Protein AF-A0A9N6YVR5-F1 (afdb_monomer_lite)

Structure (mmCIF, N/CA/C/O backbone):
data_AF-A0A9N6YVR5-F1
#
_entry.id   AF-A0A9N6YVR5-F1
#
loop_
_atom_site.group_PDB
_atom_site.id
_atom_site.type_symbol
_atom_site.label_atom_id
_atom_site.label_alt_id
_atom_site.label_comp_id
_atom_site.label_asym_id
_atom_site.label_entity_id
_atom_site.label_seq_id
_atom_site.pdbx_PDB_ins_code
_atom_site.Cartn_x
_atom_site.Cartn_y
_atom_site.Cartn_z
_atom_site.occupancy
_atom_site.B_iso_or_equiv
_atom_site.auth_seq_id
_atom_site.auth_comp_id
_atom_site.auth_asym_id
_atom_site.auth_atom_id
_atom_site.pdbx_PDB_model_num
ATOM 1 N N . MET A 1 1 ? -8.120 -10.374 0.239 1.00 58.66 1 MET A N 1
ATOM 2 C CA . MET A 1 1 ? -8.016 -9.051 0.865 1.00 58.66 1 MET A CA 1
ATOM 3 C C . MET A 1 1 ? -8.761 -8.114 -0.050 1.00 58.66 1 MET A C 1
ATOM 5 O O . MET A 1 1 ? -8.420 -8.050 -1.226 1.00 58.66 1 MET A O 1
ATOM 9 N N . ASP A 1 2 ? -9.859 -7.573 0.448 1.00 71.81 2 ASP A N 1
ATOM 10 C CA . ASP A 1 2 ? -10.658 -6.522 -0.172 1.00 71.81 2 ASP A CA 1
ATOM 11 C C . ASP A 1 2 ? -10.374 -5.201 0.556 1.00 71.81 2 ASP A C 1
ATOM 13 O O . ASP A 1 2 ? -9.601 -5.167 1.519 1.00 71.81 2 ASP A O 1
ATOM 17 N N . LEU A 1 3 ? -10.919 -4.106 0.038 1.00 79.56 3 LEU A N 1
ATOM 18 C CA . LEU A 1 3 ? -10.740 -2.788 0.641 1.00 79.56 3 LEU A CA 1
ATOM 19 C C . LEU A 1 3 ? -11.657 -2.555 1.820 1.00 79.56 3 LEU A C 1
ATOM 21 O O . LEU A 1 3 ? -11.252 -1.837 2.718 1.00 79.56 3 LEU A O 1
ATOM 25 N N . ASP A 1 4 ? -12.811 -3.214 1.855 1.00 80.00 4 ASP A N 1
ATOM 26 C CA . ASP A 1 4 ? -13.712 -3.170 3.004 1.00 80.00 4 ASP A CA 1
ATOM 27 C C . ASP A 1 4 ? -12.967 -3.610 4.276 1.00 80.00 4 ASP A C 1
ATOM 29 O O . ASP A 1 4 ? -12.973 -2.909 5.282 1.00 80.00 4 ASP A O 1
ATOM 33 N N . GLY A 1 5 ? -12.201 -4.708 4.208 1.00 81.69 5 GLY A N 1
ATOM 34 C CA . GLY A 1 5 ? -11.370 -5.136 5.334 1.00 81.69 5 GLY A CA 1
ATOM 35 C C . GLY A 1 5 ? -10.198 -4.196 5.645 1.00 81.69 5 GLY A C 1
ATOM 36 O O . GLY A 1 5 ? -9.762 -4.137 6.791 1.00 81.69 5 GLY A O 1
ATOM 37 N N . LEU A 1 6 ? -9.664 -3.474 4.653 1.00 82.12 6 LEU A N 1
ATOM 38 C CA . LEU A 1 6 ? -8.631 -2.459 4.888 1.00 82.12 6 LEU A CA 1
ATOM 39 C C . LEU A 1 6 ? -9.225 -1.227 5.584 1.00 82.12 6 LEU A C 1
ATOM 41 O O . LEU A 1 6 ? -8.628 -0.727 6.531 1.00 82.12 6 LEU A O 1
ATOM 45 N N . ASP A 1 7 ? -10.393 -0.772 5.143 1.00 85.50 7 ASP A N 1
ATOM 46 C CA . ASP A 1 7 ? -11.106 0.373 5.703 1.00 85.50 7 ASP A CA 1
ATOM 47 C C . ASP A 1 7 ? -11.531 0.111 7.154 1.00 85.50 7 ASP A C 1
ATOM 49 O O . ASP A 1 7 ? -11.267 0.928 8.035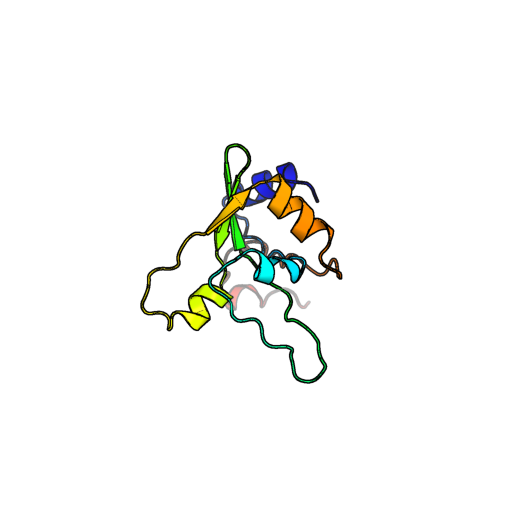 1.00 85.50 7 ASP A O 1
ATOM 53 N N . ASP A 1 8 ? -12.061 -1.079 7.450 1.00 84.50 8 ASP A N 1
ATOM 54 C CA . ASP A 1 8 ? -12.385 -1.499 8.821 1.00 84.50 8 ASP A CA 1
ATOM 55 C C . ASP A 1 8 ? -11.172 -1.388 9.767 1.00 84.50 8 ASP A C 1
ATOM 57 O O . ASP A 1 8 ? -11.282 -0.977 10.927 1.00 84.50 8 ASP A O 1
ATOM 61 N N . ILE A 1 9 ? -9.988 -1.745 9.267 1.00 82.12 9 ILE A N 1
ATOM 62 C CA . ILE A 1 9 ? -8.732 -1.704 10.021 1.00 82.12 9 ILE A CA 1
ATOM 63 C C . ILE A 1 9 ? -8.275 -0.265 10.252 1.00 82.12 9 ILE A C 1
ATOM 65 O O . ILE A 1 9 ? -7.902 0.077 11.373 1.00 82.12 9 ILE A O 1
ATOM 69 N N . LEU A 1 10 ? -8.319 0.576 9.216 1.00 85.19 10 LEU A N 1
ATOM 70 C CA . LEU A 1 10 ? -7.919 1.983 9.302 1.00 85.19 10 LEU A CA 1
ATOM 71 C C . LEU A 1 10 ? -8.828 2.783 10.244 1.00 85.19 10 LEU A C 1
ATOM 73 O O . LEU A 1 10 ? -8.363 3.703 10.913 1.00 85.19 10 LEU A O 1
ATOM 77 N N . ASN A 1 11 ? -10.097 2.388 10.360 1.00 85.88 11 ASN A N 1
ATOM 78 C CA . ASN A 1 11 ? -11.067 3.007 11.264 1.00 85.88 11 ASN A CA 1
ATOM 79 C C . ASN A 1 11 ? -11.066 2.414 12.690 1.00 85.88 11 ASN A C 1
ATOM 81 O O . ASN A 1 11 ? -11.845 2.848 13.543 1.00 85.88 11 ASN A O 1
ATOM 85 N N . THR A 1 12 ? -10.202 1.439 12.990 1.00 85.38 12 THR A N 1
ATOM 86 C CA . THR A 1 12 ? -10.071 0.870 14.338 1.00 85.38 12 THR A CA 1
ATOM 87 C C . THR A 1 12 ? -9.021 1.643 15.143 1.00 85.38 12 THR A C 1
ATOM 89 O O . THR A 1 12 ? -7.826 1.476 14.931 1.00 85.38 12 THR A O 1
ATOM 92 N N . GLU A 1 13 ? -9.444 2.436 16.137 1.00 79.44 13 GLU A N 1
ATOM 93 C CA . GLU A 1 13 ? -8.547 3.301 16.939 1.00 79.44 13 GLU A CA 1
ATOM 94 C C . GLU A 1 13 ? -7.390 2.563 17.639 1.00 79.44 13 GLU A C 1
ATOM 96 O O . GLU A 1 13 ? -6.344 3.150 17.912 1.00 79.44 13 GLU A O 1
ATOM 101 N N . THR A 1 14 ? -7.569 1.282 17.966 1.00 78.69 14 THR A N 1
ATOM 102 C CA . THR A 1 14 ? -6.559 0.464 18.656 1.00 78.69 14 THR A CA 1
ATOM 103 C C . THR A 1 14 ? -5.649 -0.312 17.705 1.00 78.69 14 THR A C 1
ATOM 105 O O . THR A 1 14 ? -4.748 -1.015 18.165 1.00 78.69 14 THR A O 1
ATOM 108 N N . ALA A 1 15 ? -5.903 -0.250 16.397 1.00 74.25 15 ALA A N 1
ATOM 109 C CA . ALA A 1 15 ? -5.115 -0.956 15.402 1.00 74.25 15 ALA A CA 1
ATOM 110 C C . ALA A 1 15 ? -3.883 -0.135 15.004 1.00 74.25 15 ALA A C 1
ATOM 112 O O . ALA A 1 15 ? -3.915 1.091 14.916 1.00 74.25 15 ALA A O 1
ATOM 113 N N . SER A 1 16 ? -2.780 -0.831 14.736 1.00 78.44 16 SER A N 1
ATOM 114 C CA . SER A 1 16 ? -1.634 -0.220 14.060 1.00 78.44 16 SER A CA 1
ATOM 115 C C . SER A 1 16 ? -1.949 -0.021 12.576 1.00 78.44 16 SER A C 1
ATOM 117 O O . SER A 1 16 ? -2.648 -0.846 11.982 1.00 78.44 16 SER A O 1
ATOM 119 N N . LEU A 1 17 ? -1.373 1.018 11.959 1.00 85.06 17 LEU A N 1
ATOM 120 C CA . LEU A 1 17 ? -1.474 1.207 10.511 1.00 85.06 17 LEU A CA 1
ATOM 121 C C . LEU A 1 17 ? -0.884 -0.003 9.761 1.00 85.06 17 LEU A C 1
ATOM 123 O O . LEU A 1 17 ? 0.184 -0.502 10.139 1.00 85.06 17 LEU A O 1
ATOM 127 N N . PRO A 1 18 ? -1.557 -0.487 8.704 1.00 84.38 18 PRO A N 1
ATOM 128 C CA . PRO A 1 18 ? -1.112 -1.659 7.972 1.00 84.38 18 PRO A CA 1
ATOM 129 C C . PRO A 1 18 ? 0.108 -1.346 7.099 1.00 84.38 18 PRO A C 1
ATOM 131 O O . PRO A 1 18 ? 0.214 -0.278 6.506 1.00 84.38 18 PRO A O 1
ATOM 134 N N . LEU A 1 19 ? 1.004 -2.324 6.961 1.00 86.94 19 LEU A N 1
ATOM 135 C CA . LEU A 1 19 ? 2.044 -2.329 5.930 1.00 86.94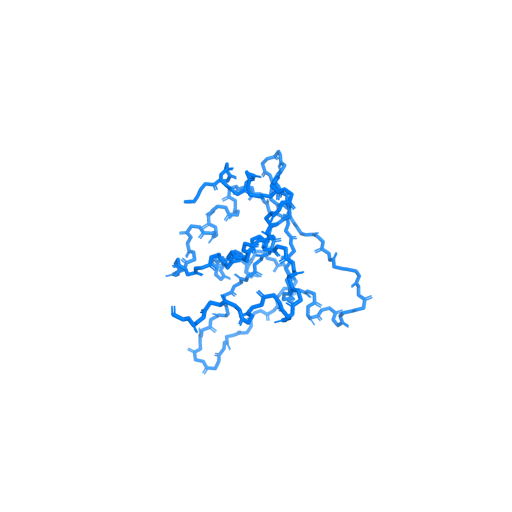 19 LEU A CA 1
ATOM 136 C C . LEU A 1 19 ? 1.576 -3.191 4.756 1.00 86.94 19 LEU A C 1
ATOM 138 O O . LEU A 1 19 ? 1.164 -4.341 4.952 1.00 86.94 19 LEU A O 1
ATOM 142 N N . VAL A 1 20 ? 1.633 -2.640 3.545 1.00 86.56 20 VAL A N 1
ATOM 143 C CA . VAL A 1 20 ? 1.140 -3.278 2.322 1.00 86.56 20 VAL A CA 1
ATOM 144 C C . VAL A 1 20 ? 2.249 -3.385 1.280 1.00 86.56 20 VAL A C 1
ATOM 146 O O . VAL A 1 20 ? 2.781 -2.380 0.821 1.00 86.56 20 VAL A O 1
ATOM 149 N N . GLU A 1 21 ? 2.560 -4.616 0.871 1.00 87.00 21 GLU A N 1
ATOM 150 C CA . GLU A 1 21 ? 3.456 -4.902 -0.254 1.00 87.00 21 GLU A CA 1
ATOM 151 C C . GLU A 1 21 ? 2.706 -4.801 -1.593 1.00 87.00 21 GLU A C 1
ATOM 153 O O . GLU A 1 21 ? 1.610 -5.351 -1.744 1.00 87.00 21 GLU A O 1
ATOM 158 N N . LEU A 1 22 ? 3.305 -4.139 -2.585 1.00 87.25 22 LEU A N 1
ATOM 159 C CA . LEU A 1 22 ? 2.761 -4.005 -3.940 1.00 87.25 22 LEU A CA 1
ATOM 160 C C . LEU A 1 22 ? 3.614 -4.724 -4.998 1.00 87.25 22 LEU A C 1
ATOM 162 O O . LEU A 1 22 ? 4.792 -5.006 -4.807 1.00 87.25 22 LEU A O 1
ATOM 166 N N . ASP A 1 23 ? 3.022 -4.985 -6.168 1.00 87.50 23 ASP A N 1
ATOM 167 C CA . ASP A 1 23 ? 3.761 -5.352 -7.386 1.00 87.50 23 ASP A CA 1
ATOM 168 C C . ASP A 1 23 ? 4.795 -4.248 -7.735 1.00 87.50 23 ASP A C 1
ATOM 170 O O . ASP A 1 23 ? 4.411 -3.074 -7.806 1.00 87.50 23 ASP A O 1
ATOM 174 N N . PRO A 1 24 ? 6.072 -4.588 -8.024 1.00 85.38 24 PRO A N 1
ATOM 175 C CA . PRO A 1 24 ? 7.120 -3.629 -8.401 1.00 85.38 24 PRO A CA 1
ATOM 176 C C . PRO A 1 24 ? 6.786 -2.720 -9.592 1.00 85.38 24 PRO A C 1
ATOM 178 O O . PRO A 1 24 ? 7.409 -1.674 -9.769 1.00 85.38 24 PRO A O 1
ATOM 181 N N . LYS A 1 25 ? 5.767 -3.055 -10.395 1.00 86.88 25 LYS A N 1
ATOM 182 C CA . LYS A 1 25 ? 5.181 -2.141 -11.392 1.00 86.88 25 LYS A CA 1
ATOM 183 C C . LYS A 1 25 ? 4.687 -0.826 -10.798 1.00 86.88 25 LYS A C 1
ATOM 185 O O . LYS A 1 25 ? 4.494 0.112 -11.568 1.00 86.88 25 LYS A O 1
ATOM 190 N N . TYR A 1 26 ? 4.476 -0.759 -9.485 1.00 87.38 26 TYR A N 1
ATOM 191 C CA . TYR A 1 26 ? 4.256 0.478 -8.747 1.00 87.38 26 TYR A CA 1
ATOM 192 C C . TYR A 1 26 ? 5.292 1.546 -9.107 1.00 87.38 26 TYR A C 1
ATOM 194 O O . TYR A 1 26 ? 4.912 2.647 -9.485 1.00 87.38 26 TYR A O 1
ATOM 202 N N . PHE A 1 27 ? 6.582 1.207 -9.124 1.00 84.25 27 PHE A N 1
ATOM 203 C CA . PHE A 1 27 ? 7.615 2.199 -9.410 1.00 84.25 27 PHE A CA 1
ATOM 204 C C . PHE A 1 27 ? 7.561 2.745 -10.840 1.00 84.25 27 PHE A C 1
ATOM 206 O O . PHE A 1 27 ? 7.995 3.854 -11.092 1.00 84.25 27 PHE A O 1
ATOM 213 N N . GLY A 1 28 ? 6.994 1.992 -11.789 1.00 79.81 28 GLY A N 1
ATOM 214 C CA . GLY A 1 28 ? 6.746 2.488 -13.147 1.00 79.81 28 GLY A CA 1
ATOM 215 C C . GLY A 1 28 ? 5.478 3.342 -13.278 1.00 79.81 28 GLY A C 1
ATOM 216 O O . GLY A 1 28 ? 5.101 3.698 -14.394 1.00 79.81 28 GLY A O 1
ATOM 217 N N . LYS A 1 29 ? 4.752 3.576 -12.180 1.00 76.56 29 LYS A N 1
ATOM 218 C CA . LYS A 1 29 ? 3.551 4.424 -12.114 1.00 76.56 29 LYS A CA 1
ATOM 219 C C . LYS A 1 29 ? 3.785 5.753 -11.410 1.00 76.56 29 LYS A C 1
ATOM 221 O O . LYS A 1 29 ? 2.919 6.613 -11.517 1.00 76.56 29 LYS A O 1
ATOM 226 N N . ILE A 1 30 ? 4.905 5.874 -10.716 1.00 75.31 30 ILE A N 1
ATOM 227 C CA . ILE A 1 30 ? 5.305 7.027 -9.927 1.00 75.31 30 ILE A CA 1
ATOM 228 C C . ILE A 1 30 ? 6.495 7.642 -10.664 1.00 75.31 30 ILE A C 1
ATOM 230 O O . ILE A 1 30 ? 7.483 6.952 -10.916 1.00 75.31 30 ILE A O 1
ATOM 234 N N . ASP A 1 31 ? 6.368 8.898 -11.083 1.00 67.94 31 ASP A N 1
ATOM 235 C CA . ASP A 1 31 ? 7.363 9.570 -11.932 1.00 67.94 31 ASP A CA 1
ATOM 236 C C . ASP A 1 31 ? 8.629 9.958 -11.139 1.00 67.94 31 ASP A C 1
ATOM 238 O O . ASP A 1 31 ? 9.662 10.299 -11.715 1.00 67.94 31 ASP A O 1
ATOM 242 N N . GLU A 1 32 ? 8.561 9.879 -9.812 1.00 68.12 32 GLU A N 1
ATOM 243 C CA . GLU A 1 32 ? 9.593 10.266 -8.857 1.00 68.12 32 GLU A CA 1
ATOM 244 C C . GLU A 1 32 ? 10.726 9.231 -8.718 1.00 68.12 32 GLU A C 1
ATOM 246 O O . GLU A 1 32 ? 11.782 9.550 -8.169 1.00 68.12 32 GLU A O 1
ATOM 251 N N . TYR A 1 33 ? 10.553 8.006 -9.231 1.00 73.19 33 TYR A N 1
ATOM 252 C CA . TYR A 1 33 ? 11.548 6.937 -9.093 1.00 73.19 33 TYR A CA 1
ATOM 253 C C . TYR A 1 33 ? 12.362 6.683 -10.367 1.00 73.19 33 TYR A C 1
ATOM 255 O O . TYR A 1 33 ? 11.828 6.292 -11.404 1.00 73.19 33 TYR A O 1
ATOM 263 N N . ASP A 1 34 ? 13.692 6.757 -10.247 1.00 72.75 34 ASP A N 1
ATOM 264 C CA . ASP A 1 34 ? 14.625 6.148 -11.205 1.00 72.75 34 ASP A CA 1
ATOM 265 C C . ASP A 1 34 ? 15.020 4.742 -10.723 1.00 72.75 34 ASP A C 1
ATOM 267 O O . ASP A 1 34 ? 15.946 4.552 -9.929 1.00 72.75 34 ASP A O 1
ATOM 271 N N . VAL A 1 35 ? 14.253 3.736 -11.150 1.00 71.44 35 VAL A N 1
ATOM 272 C CA . VAL A 1 35 ? 14.402 2.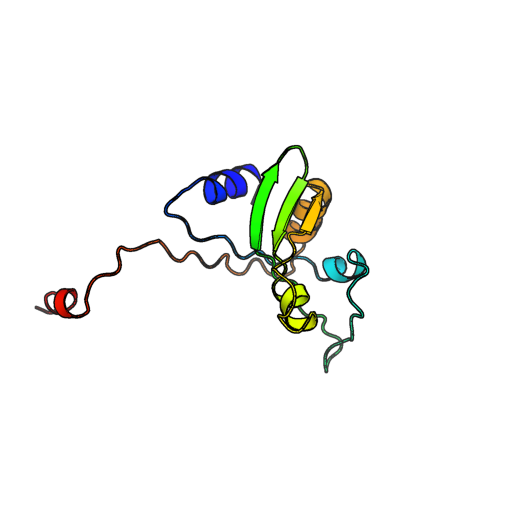354 -10.674 1.00 71.44 35 VAL A CA 1
ATOM 273 C C . VAL A 1 35 ? 15.638 1.706 -11.279 1.00 71.44 35 VAL A C 1
ATOM 275 O O . VAL A 1 35 ? 15.658 1.329 -12.453 1.00 71.44 35 VAL A O 1
ATOM 278 N N . GLN A 1 36 ? 16.645 1.461 -10.445 1.00 69.31 36 GLN A N 1
ATOM 279 C CA . GLN A 1 36 ? 17.783 0.637 -10.832 1.00 69.31 36 GLN A CA 1
ATOM 280 C C . GLN A 1 36 ? 17.542 -0.829 -10.484 1.00 69.31 36 GLN A C 1
ATOM 282 O O . GLN A 1 36 ? 17.000 -1.176 -9.437 1.00 69.31 36 GLN A O 1
ATOM 287 N N . SER A 1 37 ? 17.960 -1.717 -11.383 1.00 66.19 37 SER A N 1
ATOM 288 C CA . SER A 1 37 ? 17.962 -3.148 -11.096 1.00 66.19 37 SER A CA 1
ATOM 289 C C . SER A 1 37 ? 18.956 -3.442 -9.973 1.00 66.19 37 SER A C 1
ATOM 291 O O . SER A 1 37 ? 20.117 -3.041 -10.062 1.00 66.19 37 SER A O 1
ATOM 293 N N . GLY A 1 38 ? 18.522 -4.171 -8.943 1.00 65.31 38 GLY A N 1
ATOM 294 C CA . GLY A 1 38 ? 19.405 -4.633 -7.877 1.00 65.31 38 GLY A CA 1
ATOM 295 C C . GLY A 1 38 ? 20.519 -5.541 -8.406 1.00 65.31 38 GLY A C 1
ATOM 296 O O . GLY A 1 38 ? 20.524 -5.943 -9.572 1.00 65.31 38 GLY A O 1
ATOM 297 N N . GLN A 1 39 ? 21.452 -5.928 -7.530 1.00 54.16 39 GLN A N 1
ATOM 298 C CA . GLN A 1 39 ? 22.702 -6.635 -7.872 1.00 54.16 39 GLN A CA 1
ATOM 299 C C . GLN A 1 39 ? 22.517 -7.968 -8.645 1.00 54.16 39 GLN A C 1
ATOM 301 O O . GLN A 1 39 ? 23.484 -8.522 -9.162 1.00 54.16 39 GLN A O 1
ATOM 306 N N . PHE A 1 40 ? 21.277 -8.453 -8.780 1.00 65.88 40 PHE A N 1
ATOM 307 C CA . PHE A 1 40 ? 20.893 -9.658 -9.522 1.00 65.88 40 PHE A CA 1
ATOM 308 C C . PHE A 1 40 ? 19.705 -9.462 -10.484 1.00 65.88 40 PHE A C 1
ATOM 310 O O . PHE A 1 40 ? 19.053 -10.435 -10.853 1.00 65.88 40 PHE A O 1
ATOM 317 N N . GLY A 1 41 ? 19.383 -8.226 -10.878 1.00 60.72 41 GLY A N 1
ATOM 318 C CA . GLY A 1 41 ? 18.214 -7.945 -11.724 1.00 60.72 41 GLY A CA 1
ATOM 319 C C . GLY A 1 41 ? 16.875 -7.954 -10.978 1.00 60.72 41 GLY A C 1
ATOM 320 O O . GLY A 1 41 ? 15.831 -7.844 -11.612 1.00 60.72 41 GLY A O 1
ATOM 321 N N . ALA A 1 42 ? 16.894 -8.102 -9.649 1.00 60.00 42 ALA A N 1
ATOM 322 C CA . ALA A 1 42 ? 15.700 -8.026 -8.816 1.00 60.00 42 ALA A CA 1
ATOM 323 C C . ALA A 1 42 ? 15.321 -6.560 -8.568 1.00 60.00 42 ALA A C 1
ATOM 325 O O . ALA A 1 42 ? 16.188 -5.739 -8.263 1.00 60.00 42 ALA A O 1
ATOM 326 N N . SER A 1 43 ? 14.034 -6.249 -8.697 1.00 66.62 43 SER A N 1
ATOM 327 C CA . SER A 1 43 ? 13.465 -4.995 -8.205 1.00 66.62 43 SER A CA 1
ATOM 328 C C . SER A 1 43 ? 13.109 -5.148 -6.731 1.00 66.62 43 SER A C 1
ATOM 330 O O . SER A 1 43 ? 12.675 -6.222 -6.308 1.00 66.62 43 SER A O 1
ATOM 332 N N . GLU A 1 44 ? 13.282 -4.074 -5.964 1.00 75.06 44 GLU A N 1
ATOM 333 C CA . GLU A 1 44 ? 12.783 -4.010 -4.590 1.00 75.06 44 GLU A CA 1
ATOM 334 C C . GLU A 1 44 ? 11.259 -4.201 -4.561 1.00 75.06 44 GLU A C 1
ATOM 336 O O . GLU A 1 44 ? 10.569 -3.967 -5.556 1.00 75.06 44 GLU A O 1
ATOM 341 N N . THR A 1 45 ? 10.724 -4.672 -3.436 1.00 81.56 45 THR A N 1
ATOM 342 C CA . THR A 1 45 ? 9.269 -4.765 -3.243 1.00 81.56 45 THR A CA 1
ATOM 343 C C . THR A 1 45 ? 8.783 -3.456 -2.623 1.00 81.56 45 THR A C 1
ATOM 345 O O . THR A 1 45 ? 9.219 -3.138 -1.517 1.00 81.56 45 THR A O 1
ATOM 348 N N . PRO A 1 46 ? 7.918 -2.681 -3.302 1.00 85.88 46 PRO A N 1
ATOM 349 C CA . PRO A 1 46 ? 7.346 -1.479 -2.714 1.00 85.88 46 PRO A CA 1
ATOM 350 C C . PRO A 1 46 ? 6.495 -1.829 -1.494 1.00 85.88 46 PRO A C 1
ATOM 352 O O . PRO A 1 46 ? 5.628 -2.701 -1.575 1.00 85.88 46 PRO A O 1
ATOM 355 N N . ILE A 1 47 ? 6.739 -1.127 -0.388 1.00 87.56 47 ILE A N 1
ATOM 356 C CA . ILE A 1 47 ? 5.986 -1.238 0.861 1.00 87.56 47 ILE A CA 1
ATOM 357 C C . ILE A 1 47 ? 5.360 0.121 1.134 1.00 87.56 47 ILE A C 1
ATOM 359 O O . ILE A 1 47 ? 6.077 1.107 1.269 1.00 87.56 47 ILE A O 1
ATOM 363 N N . LEU A 1 48 ? 4.037 0.153 1.236 1.00 88.56 48 LEU A N 1
ATOM 364 C CA . LEU A 1 48 ? 3.261 1.357 1.505 1.00 88.56 48 LEU A CA 1
ATOM 365 C C . LEU A 1 48 ? 2.520 1.234 2.833 1.00 88.56 48 LEU A C 1
ATOM 367 O O . LEU A 1 48 ? 2.216 0.127 3.284 1.00 88.56 48 LEU A O 1
ATOM 371 N N . ILE A 1 49 ? 2.183 2.378 3.419 1.00 89.88 49 ILE A N 1
ATOM 372 C CA . ILE A 1 49 ? 1.354 2.481 4.619 1.00 89.88 49 ILE A CA 1
ATOM 373 C C . ILE A 1 49 ? 0.047 3.177 4.231 1.00 89.88 49 ILE A C 1
ATOM 375 O O . ILE A 1 49 ? 0.039 4.402 4.113 1.00 89.88 49 ILE A O 1
ATOM 379 N N . PRO A 1 50 ? -1.051 2.445 3.968 1.00 91.19 50 PRO A N 1
ATOM 380 C CA . PRO A 1 50 ? -2.360 3.054 3.773 1.00 91.19 50 PRO A CA 1
ATOM 381 C C . PRO A 1 50 ? -2.779 3.837 5.016 1.00 91.19 50 PRO A C 1
ATOM 383 O O . PRO A 1 50 ? -2.593 3.367 6.138 1.00 91.19 50 PRO A O 1
ATOM 386 N N . ILE A 1 51 ? -3.343 5.019 4.798 1.00 91.19 51 ILE A N 1
ATOM 387 C CA . ILE A 1 51 ? -3.810 5.923 5.855 1.00 91.19 51 ILE A CA 1
ATOM 388 C C . ILE A 1 51 ? -5.329 6.025 5.804 1.00 91.19 51 ILE A C 1
ATOM 390 O O . ILE A 1 51 ? -5.981 6.017 6.843 1.00 91.19 51 ILE A O 1
ATOM 394 N N . GLN A 1 52 ? -5.892 6.089 4.596 1.00 91.38 52 GLN A N 1
ATOM 395 C CA . GLN A 1 52 ? -7.323 6.273 4.411 1.00 91.38 52 GLN A CA 1
ATOM 396 C C . GLN A 1 52 ? -7.792 5.711 3.067 1.00 91.38 52 GLN A C 1
ATOM 398 O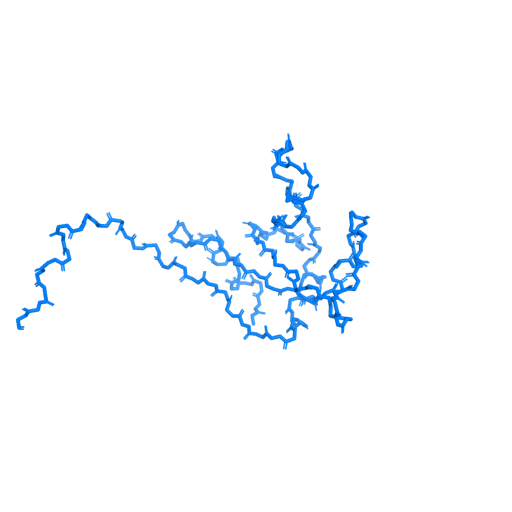 O . GLN A 1 52 ? -7.048 5.710 2.082 1.00 91.38 52 GLN A O 1
ATOM 403 N N . VAL A 1 53 ? -9.043 5.260 3.027 1.00 89.38 53 VAL A N 1
ATOM 404 C CA . VAL A 1 53 ? -9.774 4.949 1.796 1.00 89.38 53 VAL A CA 1
ATOM 405 C C . VAL A 1 53 ? -10.931 5.944 1.689 1.00 89.38 53 VAL A C 1
ATOM 407 O O . VAL A 1 53 ? -11.719 6.085 2.618 1.00 89.38 53 VAL A O 1
ATOM 410 N N . GLU A 1 54 ? -11.012 6.674 0.581 1.00 89.25 54 GLU A N 1
ATOM 411 C CA . GLU A 1 54 ? -12.086 7.638 0.295 1.00 89.25 54 GLU A CA 1
ATOM 412 C C . GLU A 1 54 ? -12.532 7.459 -1.154 1.00 89.25 54 GLU A C 1
ATOM 414 O O . GLU A 1 54 ? -11.674 7.238 -1.990 1.00 89.25 54 GLU A O 1
ATOM 419 N N . ASP A 1 55 ? -13.826 7.574 -1.472 1.00 84.38 55 ASP A N 1
ATOM 420 C CA . ASP A 1 55 ? -14.378 7.758 -2.832 1.00 84.38 55 ASP A CA 1
ATOM 421 C C . ASP A 1 55 ? -13.484 7.283 -4.018 1.00 84.38 55 ASP A C 1
ATOM 423 O O . ASP A 1 55 ? -12.975 8.090 -4.801 1.00 84.38 55 ASP A O 1
ATOM 427 N N . ASP A 1 56 ? -13.298 5.964 -4.173 1.00 88.25 56 ASP A N 1
ATOM 428 C CA . ASP A 1 56 ? -12.498 5.309 -5.232 1.00 88.25 56 ASP A CA 1
ATOM 429 C C . ASP A 1 56 ? -10.978 5.627 -5.241 1.00 88.25 56 ASP A C 1
ATOM 431 O O . ASP A 1 56 ? -10.280 5.384 -6.242 1.00 88.25 56 ASP A O 1
ATOM 435 N N . ILE A 1 57 ? -10.421 6.130 -4.139 1.00 92.50 57 ILE A N 1
ATOM 436 C CA . ILE A 1 57 ? -8.994 6.405 -3.933 1.00 92.50 57 ILE A CA 1
ATOM 437 C C . ILE A 1 57 ? -8.470 5.818 -2.616 1.00 92.50 57 ILE A C 1
ATOM 439 O O . ILE A 1 57 ? -9.168 5.690 -1.614 1.00 92.50 57 ILE A O 1
ATOM 443 N N . VAL A 1 58 ? -7.186 5.469 -2.623 1.00 91.44 58 VAL A N 1
ATOM 444 C CA . VAL A 1 58 ? -6.431 5.067 -1.435 1.00 91.44 58 VAL A CA 1
ATOM 445 C C . VAL A 1 58 ? -5.359 6.117 -1.191 1.00 91.44 58 VAL A C 1
ATOM 447 O O . VAL A 1 58 ? -4.515 6.355 -2.062 1.00 91.44 58 VAL A O 1
ATOM 450 N N . ILE A 1 59 ? -5.404 6.728 -0.009 1.00 92.75 59 ILE A N 1
ATOM 451 C CA . ILE A 1 59 ? -4.386 7.641 0.506 1.00 92.75 59 ILE A CA 1
ATOM 452 C C . ILE A 1 59 ? -3.378 6.807 1.290 1.00 92.75 59 ILE A C 1
ATOM 454 O O . ILE A 1 59 ? -3.747 5.990 2.140 1.00 92.75 59 ILE A O 1
ATOM 458 N N . TYR A 1 60 ? -2.098 6.984 0.993 1.00 91.38 60 TYR A N 1
ATOM 459 C CA . TYR A 1 60 ? -1.031 6.208 1.607 1.00 91.38 60 TYR A CA 1
ATOM 460 C C . TYR A 1 60 ? 0.240 7.032 1.771 1.00 91.38 60 TYR A C 1
ATOM 462 O O . TYR A 1 60 ? 0.449 8.043 1.103 1.00 91.38 60 TYR A O 1
ATOM 470 N N . TRP A 1 61 ? 1.122 6.538 2.629 1.00 89.81 61 TRP A N 1
ATOM 471 C CA . TRP A 1 61 ? 2.494 6.998 2.737 1.00 89.81 61 TRP A CA 1
ATOM 472 C C . TRP A 1 61 ? 3.459 5.976 2.131 1.00 89.81 61 TRP A C 1
ATOM 474 O O . TRP A 1 61 ? 3.302 4.766 2.320 1.00 89.81 61 TRP A O 1
ATOM 484 N N . ASP A 1 62 ? 4.452 6.475 1.394 1.00 87.19 62 ASP A N 1
ATOM 485 C CA . ASP A 1 62 ? 5.570 5.705 0.855 1.00 87.19 62 ASP A CA 1
ATOM 486 C C . ASP A 1 62 ? 6.859 6.033 1.635 1.00 87.19 62 ASP A C 1
ATOM 488 O O . ASP A 1 62 ? 7.484 7.074 1.399 1.00 87.19 62 ASP A O 1
ATOM 492 N N . PRO A 1 63 ? 7.298 5.152 2.553 1.00 82.75 63 PRO A N 1
ATOM 493 C CA . PRO A 1 63 ? 8.522 5.364 3.321 1.00 82.75 63 PRO A CA 1
ATOM 494 C C . PRO A 1 63 ? 9.783 5.441 2.453 1.00 82.75 63 PRO A C 1
ATOM 496 O O . PRO A 1 63 ? 10.784 6.024 2.869 1.00 82.75 63 PRO A O 1
ATOM 499 N N . LEU A 1 64 ? 9.772 4.837 1.260 1.00 79.62 64 LEU A N 1
ATOM 500 C CA . LEU A 1 64 ? 10.916 4.873 0.359 1.00 79.62 64 LEU A CA 1
ATOM 501 C C . LEU A 1 64 ? 11.027 6.241 -0.319 1.00 79.62 64 LEU A C 1
ATOM 503 O O . LEU A 1 64 ? 12.138 6.736 -0.487 1.00 79.62 64 LEU A O 1
ATOM 507 N N . ALA A 1 65 ? 9.900 6.858 -0.690 1.00 77.12 65 ALA A N 1
ATOM 508 C CA . ALA A 1 65 ? 9.885 8.218 -1.240 1.00 77.12 65 ALA A CA 1
ATOM 509 C C . ALA A 1 65 ? 10.458 9.209 -0.220 1.00 77.12 65 ALA A C 1
ATOM 511 O O . ALA A 1 65 ? 11.367 9.974 -0.538 1.00 77.12 65 ALA A O 1
ATOM 512 N N . ASP A 1 66 ? 9.992 9.107 1.026 1.00 71.81 66 ASP A N 1
ATOM 513 C CA . ASP A 1 66 ? 10.438 9.945 2.140 1.00 71.81 66 ASP A CA 1
ATOM 514 C C . ASP A 1 66 ? 11.941 9.782 2.434 1.00 71.81 66 ASP A C 1
ATOM 516 O O . ASP A 1 66 ? 12.672 10.758 2.618 1.00 71.81 66 ASP A O 1
ATOM 520 N N . TYR A 1 67 ? 12.445 8.543 2.383 1.00 70.00 67 TYR A N 1
ATOM 521 C CA . TYR A 1 67 ? 13.870 8.259 2.558 1.00 70.00 67 TYR A CA 1
ATOM 522 C C . TYR A 1 67 ? 14.752 8.961 1.512 1.00 70.00 67 TYR A C 1
ATOM 524 O O . TYR A 1 67 ? 15.827 9.467 1.847 1.00 70.00 67 TYR A O 1
ATOM 532 N N . TYR A 1 68 ? 14.318 8.997 0.248 1.00 68.44 68 TYR A N 1
ATOM 533 C CA . TYR A 1 68 ? 15.086 9.616 -0.836 1.00 68.44 68 TYR A CA 1
ATOM 534 C C . TYR A 1 68 ? 14.938 11.141 -0.911 1.00 68.44 68 TYR A C 1
ATOM 536 O O . TYR A 1 68 ? 15.824 11.790 -1.471 1.00 68.44 68 TYR A O 1
ATOM 544 N N . ASP A 1 69 ? 13.918 11.729 -0.279 1.00 66.19 69 ASP A N 1
ATOM 545 C CA . ASP A 1 69 ? 13.749 13.189 -0.177 1.00 66.19 69 ASP A CA 1
ATOM 546 C C . ASP A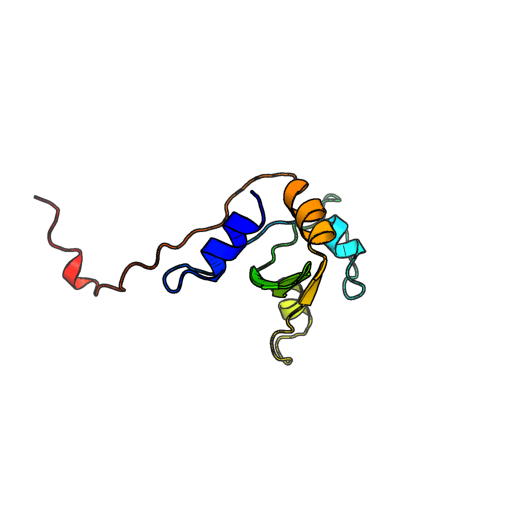 1 69 ? 14.562 13.825 0.981 1.00 66.19 69 ASP A C 1
ATOM 548 O O . ASP A 1 69 ? 14.326 14.949 1.432 1.00 66.19 69 ASP A O 1
ATOM 552 N N . ASN A 1 70 ? 15.576 13.101 1.477 1.00 59.53 70 ASN A N 1
ATOM 553 C CA . ASN A 1 70 ? 16.517 13.516 2.526 1.00 59.53 70 ASN A CA 1
ATOM 554 C C . ASN A 1 70 ? 15.871 13.952 3.860 1.00 59.53 70 ASN A C 1
ATOM 556 O O . ASN A 1 70 ? 16.526 14.636 4.652 1.00 59.53 70 ASN A O 1
ATOM 560 N N . GLY A 1 71 ? 14.621 13.560 4.137 1.00 55.00 71 GLY A N 1
ATOM 561 C CA . GLY A 1 71 ? 13.935 13.814 5.413 1.00 55.00 71 GLY A CA 1
ATOM 562 C C . GLY A 1 71 ? 13.788 15.296 5.785 1.00 55.00 71 GLY A C 1
ATOM 563 O O . GLY A 1 71 ? 13.647 15.626 6.963 1.00 55.00 71 GLY A O 1
ATOM 564 N N . THR A 1 72 ? 13.898 16.203 4.807 1.00 52.50 72 THR A N 1
ATOM 565 C CA . THR A 1 72 ? 13.727 17.654 5.010 1.00 52.50 72 THR A CA 1
ATOM 566 C C . THR A 1 72 ? 12.337 18.163 4.644 1.00 52.50 72 THR A C 1
ATOM 568 O O . THR A 1 72 ? 12.003 19.292 5.004 1.00 52.50 72 THR A O 1
ATOM 571 N N . ALA A 1 73 ? 11.549 17.353 3.941 1.00 58.72 73 ALA A N 1
ATOM 572 C CA . ALA A 1 73 ? 10.148 17.616 3.658 1.00 58.72 73 ALA A CA 1
ATOM 573 C C . ALA A 1 73 ? 9.267 16.889 4.680 1.00 58.72 73 ALA A C 1
ATOM 575 O O . ALA A 1 73 ? 9.650 15.845 5.207 1.00 58.72 73 ALA A O 1
ATOM 576 N N . ASP A 1 74 ? 8.100 17.460 4.977 1.00 61.53 74 ASP A N 1
ATOM 577 C CA . ASP A 1 74 ? 7.063 16.729 5.702 1.00 61.53 74 ASP A CA 1
ATOM 578 C C . ASP A 1 74 ? 6.655 15.490 4.879 1.00 61.53 74 ASP A C 1
ATOM 580 O O . ASP A 1 74 ? 6.638 15.583 3.645 1.00 61.53 74 ASP A O 1
ATOM 584 N N . PRO A 1 75 ? 6.308 14.356 5.520 1.00 64.12 75 PRO A N 1
ATOM 585 C CA . PRO A 1 75 ? 5.881 13.158 4.808 1.00 64.12 75 PRO A CA 1
ATOM 586 C C . PRO A 1 75 ? 4.743 13.500 3.845 1.00 64.12 7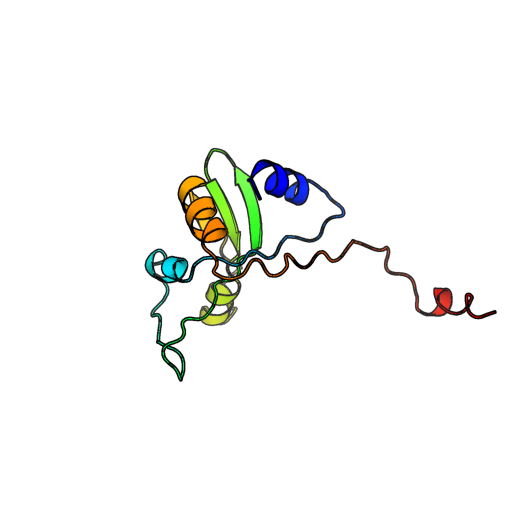5 PRO A C 1
ATOM 588 O O . PRO A 1 75 ? 3.696 14.003 4.260 1.00 64.12 75 PRO A O 1
ATOM 591 N N . VAL A 1 76 ? 4.954 13.255 2.552 1.00 73.31 76 VAL A N 1
ATOM 592 C CA . VAL A 1 76 ? 3.956 13.567 1.528 1.00 73.31 76 VAL A CA 1
ATOM 593 C C . VAL A 1 76 ? 2.988 12.397 1.412 1.00 73.31 76 VAL A C 1
ATOM 595 O O . VAL A 1 76 ? 3.369 11.287 1.038 1.00 73.31 76 VAL A O 1
ATOM 598 N N . GLU A 1 77 ? 1.722 12.656 1.728 1.00 84.69 77 GLU A N 1
ATOM 599 C CA . GLU A 1 77 ? 0.632 11.732 1.433 1.00 84.69 77 GLU A CA 1
ATOM 600 C C . GLU A 1 77 ? 0.464 11.602 -0.083 1.00 84.69 77 GLU A C 1
ATOM 602 O O . GLU A 1 77 ? 0.383 12.588 -0.821 1.00 84.69 77 GLU A O 1
ATOM 607 N N . MET A 1 78 ? 0.414 10.361 -0.552 1.00 88.25 78 MET A N 1
ATOM 608 C CA . MET A 1 78 ? 0.260 10.013 -1.957 1.00 88.25 78 MET A CA 1
ATOM 609 C C . MET A 1 78 ? -1.099 9.358 -2.187 1.00 88.25 78 MET A C 1
ATOM 611 O O . MET A 1 78 ? -1.730 8.839 -1.265 1.00 88.25 78 MET A O 1
ATOM 615 N N . THR A 1 79 ? -1.562 9.373 -3.439 1.00 91.62 79 THR A N 1
ATOM 616 C CA . THR A 1 79 ? -2.873 8.824 -3.800 1.00 91.62 79 THR A CA 1
ATOM 617 C C . THR A 1 79 ? -2.784 7.871 -4.982 1.00 91.62 79 THR A C 1
ATOM 619 O O . THR A 1 79 ? -2.079 8.108 -5.963 1.00 91.62 79 THR A O 1
ATOM 622 N N . LEU A 1 80 ? -3.526 6.770 -4.894 1.00 91.38 80 LEU A N 1
ATOM 623 C CA . LEU A 1 80 ? -3.763 5.847 -5.999 1.00 91.38 80 LEU A CA 1
ATOM 624 C C . LEU A 1 80 ? -5.262 5.644 -6.160 1.00 91.38 80 LEU A C 1
ATOM 626 O O . LEU A 1 80 ? -5.992 5.594 -5.177 1.00 91.38 80 LEU A O 1
ATOM 630 N N . SER A 1 81 ? -5.724 5.444 -7.397 1.00 92.62 81 SER A N 1
ATOM 631 C CA . SER A 1 81 ? -7.093 4.966 -7.582 1.00 92.62 81 SER A CA 1
ATOM 632 C C . SER A 1 81 ? -7.249 3.572 -6.991 1.00 92.62 81 SER A C 1
ATOM 634 O O . SER A 1 81 ? -6.351 2.732 -7.112 1.00 92.62 81 SER A O 1
ATOM 636 N N . GLU A 1 82 ? -8.422 3.304 -6.440 1.00 90.44 82 GLU A N 1
ATOM 637 C CA . GLU A 1 82 ? -8.804 2.042 -5.827 1.00 90.44 82 GLU A CA 1
ATOM 638 C C . GLU A 1 82 ? -8.450 0.840 -6.712 1.00 90.44 82 GLU A C 1
ATOM 640 O O . GLU A 1 82 ? -7.739 -0.092 -6.329 1.00 90.44 82 GLU A O 1
ATOM 645 N N . THR A 1 83 ? -8.875 0.918 -7.974 1.00 90.56 83 THR A N 1
ATOM 646 C CA . THR A 1 83 ? -8.625 -0.119 -8.977 1.00 90.56 83 THR A CA 1
ATOM 647 C C . THR A 1 83 ? -7.129 -0.335 -9.214 1.00 90.56 83 THR A C 1
ATOM 649 O O . THR A 1 83 ? -6.682 -1.459 -9.461 1.00 90.56 83 THR A O 1
ATOM 652 N N . THR A 1 84 ? -6.331 0.735 -9.188 1.00 90.62 84 THR A N 1
ATOM 653 C CA . THR A 1 84 ? -4.880 0.632 -9.369 1.00 90.62 84 THR A CA 1
ATOM 654 C C . THR A 1 84 ? -4.227 0.008 -8.148 1.00 90.62 84 THR A C 1
ATOM 656 O O . THR A 1 84 ? -3.421 -0.907 -8.325 1.00 90.62 84 THR A O 1
ATOM 659 N N . PHE A 1 85 ? -4.611 0.446 -6.950 1.00 90.44 85 PHE A N 1
ATOM 660 C CA . PHE A 1 85 ? -4.121 -0.094 -5.689 1.00 90.44 85 PHE A CA 1
ATOM 661 C C . PHE A 1 85 ? -4.415 -1.594 -5.583 1.00 90.44 85 PHE A C 1
ATOM 663 O O . PHE A 1 85 ? -3.484 -2.391 -5.486 1.00 90.44 85 PHE A O 1
ATOM 670 N N . LEU A 1 86 ? -5.673 -2.012 -5.757 1.00 88.75 86 LEU A N 1
ATOM 671 C CA . LEU A 1 86 ? -6.070 -3.426 -5.740 1.00 88.75 86 LEU A CA 1
ATOM 672 C C . LEU A 1 86 ? -5.314 -4.265 -6.771 1.00 88.75 86 LEU A C 1
ATOM 674 O O . LEU A 1 86 ? -4.893 -5.391 -6.492 1.00 88.75 86 LEU A O 1
ATOM 678 N N . ARG A 1 87 ? -5.119 -3.736 -7.983 1.00 88.75 87 ARG A N 1
ATOM 679 C CA . ARG A 1 87 ? -4.377 -4.439 -9.036 1.00 88.75 87 ARG A CA 1
ATOM 680 C C . ARG A 1 87 ? -2.911 -4.646 -8.661 1.00 88.75 87 ARG A C 1
ATOM 682 O O . ARG A 1 87 ? -2.356 -5.674 -9.036 1.00 88.75 87 ARG A O 1
ATOM 689 N N . LEU A 1 88 ? -2.281 -3.675 -8.005 1.00 88.62 88 LEU A N 1
ATOM 690 C CA . LEU A 1 88 ? -0.890 -3.777 -7.563 1.00 88.62 88 LEU A CA 1
ATOM 691 C C . LEU A 1 88 ? -0.772 -4.688 -6.337 1.00 88.62 88 LEU A C 1
ATOM 693 O O . LEU A 1 88 ? 0.093 -5.557 -6.312 1.00 88.62 88 LEU A O 1
ATOM 697 N N . TRP A 1 89 ? -1.685 -4.552 -5.377 1.00 86.69 89 TRP A N 1
ATOM 698 C CA . TRP A 1 89 ? -1.690 -5.315 -4.132 1.00 86.69 89 TRP A CA 1
ATOM 699 C C . TRP A 1 89 ? -1.965 -6.804 -4.362 1.00 86.69 89 TRP A C 1
ATOM 701 O O . TRP A 1 89 ? -1.240 -7.665 -3.875 1.00 86.69 89 TRP A O 1
ATOM 711 N N . SER A 1 90 ? -2.953 -7.134 -5.200 1.00 82.00 90 SER A N 1
ATOM 712 C CA . SER A 1 90 ? -3.288 -8.528 -5.545 1.00 82.00 90 SER A CA 1
ATOM 713 C C . SER A 1 90 ? -2.196 -9.268 -6.325 1.00 82.00 90 SER A C 1
ATOM 715 O O . SER A 1 90 ? -2.250 -10.493 -6.439 1.00 82.00 90 SER A O 1
ATOM 717 N N . ARG A 1 91 ? -1.232 -8.537 -6.895 1.00 73.56 91 ARG A N 1
ATOM 718 C CA . ARG A 1 91 ? -0.150 -9.073 -7.732 1.00 73.56 91 ARG A CA 1
ATOM 719 C C . ARG A 1 91 ? 1.208 -9.089 -7.047 1.00 73.56 91 ARG A C 1
ATOM 721 O O . ARG A 1 91 ? 2.156 -9.575 -7.659 1.00 73.56 91 ARG A O 1
ATOM 728 N N . ALA A 1 92 ? 1.309 -8.598 -5.814 1.00 67.31 92 ALA A N 1
ATOM 729 C CA . ALA A 1 92 ? 2.518 -8.758 -5.023 1.00 67.31 92 ALA A CA 1
ATOM 730 C C . ALA A 1 92 ? 2.858 -10.261 -4.938 1.00 67.31 92 ALA A C 1
ATOM 732 O O . ALA A 1 92 ? 2.052 -11.071 -4.475 1.00 67.31 92 ALA A O 1
ATOM 733 N N . GLU A 1 93 ? 4.028 -10.655 -5.459 1.00 57.19 93 GLU A N 1
ATOM 734 C CA . GLU A 1 93 ? 4.399 -12.060 -5.725 1.00 57.19 93 GLU A CA 1
ATOM 735 C C . GLU A 1 93 ? 4.474 -12.942 -4.465 1.00 57.19 93 GLU A C 1
ATOM 737 O O . GLU A 1 93 ? 4.600 -14.168 -4.550 1.00 57.19 93 GLU A O 1
ATOM 742 N N . ARG A 1 94 ? 4.373 -12.348 -3.274 1.00 51.66 94 ARG A N 1
ATOM 743 C CA . ARG A 1 94 ? 4.325 -13.046 -1.997 1.00 51.66 94 ARG A CA 1
ATOM 744 C C . ARG A 1 94 ? 3.286 -12.386 -1.105 1.00 51.66 94 ARG A C 1
ATOM 746 O O . ARG A 1 94 ? 3.498 -11.301 -0.598 1.00 51.66 94 ARG A O 1
ATOM 753 N N . ALA A 1 95 ? 2.199 -13.098 -0.824 1.00 46.22 95 ALA A N 1
ATOM 754 C CA . ALA A 1 95 ? 1.377 -12.817 0.345 1.00 46.22 95 ALA A CA 1
ATOM 755 C C . ALA A 1 95 ? 2.226 -13.058 1.609 1.00 46.22 95 ALA A C 1
ATOM 757 O O . ALA A 1 95 ? 2.246 -14.167 2.150 1.00 46.22 95 ALA A O 1
ATOM 758 N N . ARG A 1 96 ? 3.013 -12.070 2.039 1.00 46.12 96 ARG A N 1
ATOM 759 C CA . ARG A 1 96 ? 3.784 -12.125 3.280 1.00 46.12 96 ARG A CA 1
ATOM 760 C C . ARG A 1 96 ? 3.529 -10.862 4.089 1.00 46.12 96 ARG A C 1
ATOM 762 O O . ARG A 1 96 ? 4.097 -9.819 3.849 1.00 46.12 96 ARG A O 1
ATOM 769 N N . TRP A 1 97 ? 2.667 -11.064 5.080 1.00 43.12 97 TRP A N 1
ATOM 770 C CA . TRP A 1 97 ? 2.588 -10.338 6.346 1.00 43.12 97 TRP A CA 1
ATOM 771 C C . TRP A 1 97 ? 2.275 -8.843 6.255 1.00 43.12 97 TRP A C 1
ATOM 773 O O . TRP A 1 97 ? 3.160 -8.000 6.227 1.00 43.12 97 TRP A O 1
ATOM 783 N N . THR A 1 98 ? 0.999 -8.511 6.438 1.00 47.00 98 THR A N 1
ATOM 784 C CA . THR A 1 98 ? 0.681 -7.308 7.210 1.00 47.00 98 THR A CA 1
ATOM 785 C C . THR A 1 98 ? 1.129 -7.581 8.649 1.00 47.00 98 THR A C 1
ATOM 787 O O . THR A 1 98 ? 0.646 -8.525 9.281 1.00 47.00 98 THR A O 1
ATOM 790 N N . LEU A 1 99 ? 2.135 -6.850 9.135 1.00 45.69 99 LEU A N 1
ATOM 791 C CA . LEU A 1 99 ? 2.606 -6.977 10.512 1.00 45.69 99 LEU A CA 1
ATOM 792 C C . LEU A 1 99 ? 1.598 -6.279 11.432 1.00 45.69 99 LEU A C 1
ATOM 794 O O . LEU A 1 99 ? 1.597 -5.060 11.559 1.00 45.69 99 LEU A O 1
ATOM 798 N N . TRP A 1 100 ? 0.736 -7.067 12.066 1.00 54.59 100 TRP A N 1
ATOM 799 C CA . TRP A 1 100 ? -0.200 -6.592 13.078 1.00 54.59 100 TRP A CA 1
ATOM 800 C C . TRP A 1 100 ? 0.518 -6.523 14.422 1.00 54.59 100 TRP A C 1
ATOM 802 O O . TRP A 1 100 ? 0.759 -7.555 15.051 1.00 54.59 100 TRP A O 1
ATOM 812 N N . ILE A 1 101 ? 0.881 -5.323 14.869 1.00 47.19 101 ILE A N 1
ATOM 813 C CA . ILE A 1 101 ? 1.163 -5.123 16.289 1.00 47.19 101 ILE A CA 1
ATOM 814 C C . ILE A 1 101 ? -0.184 -4.828 16.932 1.00 47.19 101 ILE A C 1
ATOM 816 O O . ILE A 1 101 ? -0.726 -3.732 16.795 1.00 47.19 101 ILE A O 1
ATOM 820 N N . ASP A 1 102 ? -0.745 -5.851 17.569 1.00 47.06 102 ASP A N 1
ATOM 821 C CA . ASP A 1 102 ? -1.913 -5.698 18.424 1.00 47.06 102 ASP A CA 1
ATOM 822 C C . ASP A 1 102 ? -1.540 -4.697 19.525 1.00 47.06 102 ASP A C 1
ATOM 824 O O . ASP A 1 102 ? -0.514 -4.870 20.197 1.00 47.06 102 ASP A O 1
ATOM 828 N N . GLY A 1 103 ? -2.308 -3.614 19.650 1.00 43.66 103 GLY A N 1
ATOM 829 C CA . GLY A 1 103 ? -2.062 -2.533 20.599 1.00 43.66 103 GLY A CA 1
ATOM 830 C C . GLY A 1 103 ? -2.258 -3.013 22.033 1.00 43.66 103 GLY A C 1
ATOM 831 O O . GLY A 1 103 ? -3.271 -2.733 22.662 1.00 43.66 103 GLY A O 1
ATOM 832 N N . GLN A 1 104 ? -1.305 -3.774 22.563 1.00 57.78 104 GLN A N 1
ATOM 833 C CA . GLN A 1 104 ? -1.277 -4.123 23.976 1.00 57.78 104 GLN A CA 1
ATOM 834 C C . GLN A 1 104 ? -0.964 -2.850 24.771 1.00 57.78 104 GLN A C 1
ATOM 836 O O . GLN A 1 104 ? -0.031 -2.117 24.428 1.00 57.78 104 GLN A O 1
ATOM 841 N N . GLU A 1 105 ? -1.712 -2.591 25.849 1.00 54.00 105 GLU A N 1
ATOM 842 C CA . GLU A 1 105 ? -1.323 -1.574 26.831 1.00 54.00 105 GLU A CA 1
ATOM 843 C C . GLU A 1 105 ? 0.144 -1.798 27.216 1.00 54.00 105 GLU A C 1
ATOM 845 O O . GLU A 1 105 ? 0.536 -2.905 27.599 1.00 54.00 105 GLU A O 1
ATOM 850 N N . GLN A 1 106 ? 0.970 -0.756 27.104 1.00 54.31 106 GLN A N 1
ATOM 851 C CA . GLN A 1 106 ? 2.364 -0.841 27.521 1.00 54.31 106 GLN A CA 1
ATOM 852 C C . GLN A 1 106 ? 2.427 -1.065 29.034 1.00 54.31 106 GLN A C 1
ATOM 854 O O . GLN A 1 106 ? 2.276 -0.137 29.829 1.00 54.31 106 GLN A O 1
ATOM 859 N N . LYS A 1 107 ? 2.669 -2.311 29.435 1.00 69.62 107 LYS A N 1
ATOM 860 C CA . LYS A 1 107 ? 2.869 -2.686 30.834 1.00 69.62 107 LYS A CA 1
ATOM 861 C C . LYS A 1 107 ? 4.322 -2.485 31.231 1.00 69.62 107 LYS A C 1
ATOM 863 O O . LYS A 1 107 ? 5.248 -2.750 30.461 1.00 69.62 107 LYS A O 1
ATOM 868 N N . LYS A 1 108 ? 4.548 -2.018 32.459 1.00 68.06 108 LYS A N 1
ATOM 869 C CA . LYS A 1 108 ? 5.905 -1.904 33.010 1.00 68.06 108 LYS A CA 1
ATOM 870 C C . LYS A 1 108 ? 6.498 -3.304 33.181 1.00 68.06 108 LYS A C 1
ATOM 872 O O . LYS A 1 108 ? 5.789 -4.226 33.564 1.00 68.06 108 LYS A O 1
ATOM 877 N N . MET A 1 109 ? 7.815 -3.451 32.997 1.00 59.41 109 MET A N 1
ATOM 878 C CA . MET A 1 109 ? 8.524 -4.738 33.168 1.00 59.41 109 MET A CA 1
ATOM 879 C C . MET A 1 109 ? 8.236 -5.451 34.503 1.00 59.41 109 MET A C 1
ATOM 881 O O . MET A 1 109 ? 8.334 -6.670 34.570 1.00 59.41 109 MET A O 1
ATOM 885 N N . ALA A 1 110 ? 7.864 -4.712 35.552 1.00 69.31 110 ALA A N 1
ATOM 886 C CA . ALA A 1 110 ? 7.495 -5.266 36.856 1.00 69.31 110 ALA A CA 1
ATOM 887 C C . ALA A 1 110 ? 6.203 -6.111 36.846 1.00 69.31 110 ALA A C 1
ATOM 889 O O . ALA A 1 110 ? 5.948 -6.838 37.798 1.00 69.31 110 ALA A O 1
ATOM 890 N N . GLU A 1 111 ? 5.384 -6.016 35.799 1.00 59.88 111 GLU A N 1
ATOM 891 C CA . GLU A 1 111 ? 4.120 -6.754 35.676 1.00 59.88 111 GLU A CA 1
ATOM 892 C C . GLU A 1 111 ? 4.284 -8.114 34.975 1.00 59.88 111 GLU A C 1
ATOM 894 O O . GLU A 1 111 ? 3.345 -8.901 34.941 1.00 59.88 111 GLU A O 1
ATOM 899 N N . PHE A 1 112 ? 5.473 -8.419 34.440 1.00 62.09 112 PHE A N 1
ATOM 900 C CA . PHE A 1 112 ? 5.765 -9.679 33.740 1.00 62.09 112 PHE A CA 1
ATOM 901 C C . PHE A 1 112 ? 6.400 -10.759 34.636 1.00 62.09 112 PHE A C 1
ATOM 903 O O . PHE A 1 112 ? 6.689 -11.852 34.161 1.00 62.09 112 PHE A O 1
ATOM 910 N N . THR A 1 113 ? 6.623 -10.484 35.925 1.00 57.31 113 THR A N 1
ATOM 911 C CA . THR A 1 113 ? 7.366 -11.373 36.841 1.00 57.31 113 THR A CA 1
ATOM 912 C C . THR A 1 113 ? 6.539 -12.417 37.603 1.00 57.31 113 THR A C 1
ATOM 914 O O . THR A 1 113 ? 7.112 -13.093 38.448 1.00 57.31 113 THR A O 1
ATOM 917 N N . ASP A 1 114 ? 5.243 -12.596 37.322 1.00 56.78 114 ASP A N 1
ATOM 918 C CA . ASP A 1 114 ? 4.360 -13.419 38.181 1.00 56.78 114 ASP A CA 1
ATOM 919 C C . ASP A 1 114 ? 3.647 -14.600 37.493 1.00 56.78 114 ASP A C 1
ATOM 921 O O . ASP A 1 114 ? 2.601 -15.058 37.947 1.00 56.78 114 ASP A O 1
ATOM 925 N N . THR A 1 115 ? 4.222 -15.159 36.426 1.00 52.94 115 THR A N 1
ATOM 926 C CA . THR A 1 115 ? 3.735 -16.439 35.871 1.00 52.94 115 THR A CA 1
ATOM 927 C C . THR A 1 115 ? 4.887 -17.325 35.416 1.00 52.94 115 THR A C 1
ATOM 929 O O . THR A 1 115 ? 5.083 -17.553 34.232 1.00 52.94 115 THR A O 1
ATOM 932 N N . ASP A 1 116 ? 5.647 -17.813 36.393 1.00 51.31 116 ASP A N 1
ATOM 933 C CA . ASP A 1 116 ? 6.392 -19.073 36.315 1.00 51.31 116 ASP A CA 1
ATOM 934 C C . ASP A 1 116 ? 6.314 -19.734 37.707 1.00 51.31 116 ASP A C 1
ATOM 936 O O . ASP A 1 116 ? 7.209 -19.595 38.545 1.00 51.31 116 ASP A O 1
ATOM 940 N N . GLN A 1 117 ? 5.188 -20.406 37.980 1.00 41.97 117 GLN A N 1
ATOM 941 C CA . GLN A 1 117 ? 5.047 -21.428 39.028 1.00 41.97 117 GLN A CA 1
ATOM 942 C C . GLN A 1 117 ? 4.254 -22.618 38.499 1.00 41.97 117 GLN A C 1
ATOM 944 O O . GLN A 1 117 ? 3.198 -22.389 37.868 1.00 41.97 117 GLN A O 1
#

pLDDT: mean 74.06, std 14.65, range [41.97, 92.75]

Sequence (117 aa):
MDLDGLDDILNTETASLPLVELDPKYFGKIDEYDVQSGQFGASETPILIPIQVEDDIVIYWDPLADYYDNGTADPVEMTLSETTFLRLWSRAERARWTLWIDGQEQKKMAEFTDTDQ

Foldseek 3Di:
DAVVVQQVQLPDPQWDFWKAWWALCVQVVDPQDPFDQPPVRDGDTFIWGFNHDDDQKTWIFGVVSCVVVVVPDDGDIDMDGSVVRCVGRVVRVDPDDRDIPRRDDDDDPVVVPPPDD

Radius of gyration: 17.59 Å; chains: 1; bounding box: 37×39×52 Å

Secondary structure (DSSP, 8-state):
--HHHHHHHHT-TTSPPPPEE--GGGGGT-TT------TTSPPPPPEEEEEEEETTEEEEE-HHHHHHTTT-SPPPPEEEEHHHHHHHHTT-S---------------GGGSSS---